Protein AF-A0A1J7C1A3-F1 (afdb_monomer_lite)

InterPro domains:
  IPR036271 Tetracyclin repressor-like, C-terminal domain superfamily [SSF48498] (44-127)

Sequence (148 aa):
MEPQSLYTYFHSKNALYDALFAEAYAELLSRQRAAAHPDPQVAFTRIAHAFVHYCTEDPVRYLLLFQRTVPGFTPGPDGMRSAVEVLDLVRDILARLGIGDPEALDVLTAVLGGIAAQQTANEPGGRRWTGLTDRAVTMFLREFAPDR

Secondary structure (DSSP, 8-state):
-PPPPGGGT-SSHHHHHHHHHHHHHHHHHHHHHHT--SSHHHHHHHHHHHHHHHHHH-HHHHHHHHS--STT----HHHHHHHHHHHHHHHHHHHHTT---HHHHHHHHHHHHHHHHHHHHH-TT--TTGGGHHHHHHHHHHHH-TT-

Foldseek 3Di:
DPPDDPCVVAVDPLSVLQVLLLVLLVVLLVQLVVLDDPDLLSSLLSNLLSLLCSLQVDVVSVCSHPVPPDPPHDHDPNSVVSVVSSLVSNQVSCVVLVQNDPVLSVVSCCQSNVLSVCCNPPPRPDCPSSVCSVVSSVVSCCVRPVVD

Radius of gyration: 17.05 Å; chains: 1; bounding box: 49×32×44 Å

Organism: NCBI:txid1428644

Structure (mmCIF, N/CA/C/O backbone):
data_AF-A0A1J7C1A3-F1
#
_entry.id   AF-A0A1J7C1A3-F1
#
loop_
_atom_site.group_PDB
_atom_site.id
_atom_site.type_symbol
_atom_site.label_atom_id
_atom_site.label_alt_id
_atom_site.label_comp_id
_atom_site.label_asym_id
_atom_site.label_entity_id
_atom_site.label_seq_id
_atom_site.pdbx_PDB_ins_code
_atom_site.Cartn_x
_atom_site.Cartn_y
_atom_site.Cartn_z
_atom_site.occupancy
_atom_site.B_iso_or_equiv
_atom_site.auth_seq_id
_atom_site.auth_comp_id
_atom_site.auth_asym_id
_atom_site.auth_atom_id
_atom_site.pdbx_PDB_model_num
ATOM 1 N N . MET A 1 1 ? 33.000 9.210 -22.522 1.00 54.84 1 MET A N 1
ATOM 2 C CA . MET A 1 1 ? 32.444 8.001 -21.887 1.00 54.84 1 MET A CA 1
ATOM 3 C C . MET A 1 1 ? 31.193 7.659 -22.667 1.00 54.84 1 MET A C 1
ATOM 5 O O . MET A 1 1 ? 30.232 8.411 -22.571 1.00 54.84 1 MET A O 1
ATOM 9 N N . GLU A 1 2 ? 31.244 6.655 -23.543 1.00 55.72 2 GLU A N 1
ATOM 10 C CA . GLU A 1 2 ? 30.018 6.193 -24.202 1.00 55.72 2 GLU A CA 1
ATOM 11 C C . GLU A 1 2 ? 29.112 5.544 -23.149 1.00 55.72 2 GLU A C 1
ATOM 13 O O . GLU A 1 2 ? 29.621 4.793 -22.309 1.00 55.72 2 GLU A O 1
ATOM 18 N N . PRO A 1 3 ? 27.802 5.839 -23.135 1.00 54.22 3 PRO A N 1
ATOM 19 C CA . PRO A 1 3 ? 26.887 5.143 -22.247 1.00 54.22 3 PRO A CA 1
ATOM 20 C C . PRO A 1 3 ? 26.875 3.663 -22.638 1.00 54.22 3 PRO A C 1
ATOM 22 O O . PRO A 1 3 ? 26.563 3.316 -23.777 1.00 54.22 3 PRO A O 1
ATOM 25 N N . GLN A 1 4 ? 27.236 2.781 -21.702 1.00 69.06 4 GLN A N 1
ATOM 26 C CA . GLN A 1 4 ? 27.058 1.348 -21.908 1.00 69.06 4 GLN A CA 1
ATOM 27 C C . GLN A 1 4 ? 25.575 1.074 -22.175 1.00 69.06 4 GLN A C 1
ATOM 29 O O . GLN A 1 4 ? 24.701 1.600 -21.484 1.00 69.06 4 GLN A O 1
ATOM 34 N N . SER A 1 5 ? 25.296 0.263 -23.196 1.00 81.12 5 SER A N 1
ATOM 35 C CA . SER A 1 5 ? 23.930 -0.146 -23.518 1.00 81.12 5 SER A CA 1
ATOM 36 C C . SER A 1 5 ? 23.271 -0.788 -22.297 1.00 81.12 5 SER A C 1
ATOM 38 O O . SER A 1 5 ? 23.881 -1.605 -21.610 1.00 81.12 5 SER A O 1
ATOM 40 N N . LEU A 1 6 ? 22.001 -0.463 -22.056 1.00 76.25 6 LEU A N 1
ATOM 41 C CA . LEU A 1 6 ? 21.212 -1.012 -20.950 1.00 76.25 6 LEU A CA 1
ATOM 42 C C . LEU A 1 6 ? 21.129 -2.553 -20.996 1.00 76.25 6 LEU A C 1
ATOM 44 O O . LEU A 1 6 ? 21.003 -3.212 -19.965 1.00 76.25 6 LEU A O 1
ATOM 48 N N . TYR A 1 7 ? 21.281 -3.129 -22.194 1.00 80.69 7 TYR A N 1
ATOM 49 C CA . TYR A 1 7 ? 21.313 -4.575 -22.421 1.00 80.69 7 TYR A CA 1
ATOM 50 C C . TYR A 1 7 ? 22.577 -5.275 -21.905 1.00 80.69 7 TYR A C 1
ATOM 52 O O . TYR A 1 7 ? 22.599 -6.499 -21.813 1.00 80.69 7 TYR A O 1
ATOM 60 N N . THR A 1 8 ? 23.614 -4.520 -21.531 1.00 80.69 8 THR A N 1
ATOM 61 C CA . THR A 1 8 ? 24.777 -5.060 -20.813 1.00 80.69 8 THR A CA 1
ATOM 62 C C . THR A 1 8 ? 24.384 -5.552 -19.418 1.00 80.69 8 THR A C 1
ATOM 64 O O . THR A 1 8 ? 24.962 -6.513 -18.921 1.00 80.69 8 THR A O 1
ATOM 67 N N . TYR A 1 9 ? 23.386 -4.912 -18.801 1.00 81.56 9 TYR A N 1
ATOM 68 C CA . TYR A 1 9 ? 22.923 -5.218 -17.446 1.00 81.56 9 TYR A CA 1
ATOM 69 C C . TYR A 1 9 ? 21.638 -6.047 -17.433 1.00 81.56 9 TYR A C 1
ATOM 71 O O . TYR A 1 9 ? 21.445 -6.868 -16.541 1.00 81.56 9 TYR A O 1
ATOM 79 N N . PHE A 1 10 ? 20.767 -5.859 -18.428 1.00 87.56 10 PHE A N 1
ATOM 80 C CA . PHE A 1 10 ? 19.476 -6.536 -18.500 1.00 87.56 10 PHE A CA 1
ATOM 81 C C . PHE A 1 10 ? 19.311 -7.275 -19.821 1.00 87.56 10 PHE A C 1
ATOM 83 O O . PHE A 1 10 ? 19.233 -6.672 -20.887 1.00 87.56 10 PHE A O 1
ATOM 90 N N . HIS A 1 11 ? 19.153 -8.594 -19.751 1.00 86.06 11 HIS A N 1
ATOM 91 C CA . HIS A 1 11 ? 18.992 -9.435 -20.941 1.00 86.06 11 HIS A CA 1
ATOM 92 C C . HIS A 1 11 ? 17.688 -9.176 -21.720 1.00 86.06 11 HIS A C 1
ATOM 94 O O . HIS A 1 11 ? 17.539 -9.645 -22.846 1.00 86.06 11 HIS A O 1
ATOM 100 N N . SER A 1 12 ? 16.727 -8.447 -21.143 1.00 89.75 12 SER A N 1
ATOM 101 C CA . SER A 1 12 ? 15.507 -8.011 -21.825 1.00 89.75 12 SER A CA 1
ATOM 102 C C . SER A 1 12 ? 14.852 -6.824 -21.116 1.00 89.75 12 SER A C 1
ATOM 104 O O . SER A 1 12 ? 15.142 -6.528 -19.957 1.00 89.75 12 SER A O 1
ATOM 106 N N . LYS A 1 13 ? 13.881 -6.194 -21.785 1.00 91.00 13 LYS A N 1
ATOM 107 C CA . LYS A 1 13 ? 13.015 -5.174 -21.176 1.00 91.00 13 LYS A CA 1
ATOM 108 C C . LYS A 1 13 ? 12.231 -5.714 -19.969 1.00 91.00 13 LYS A C 1
ATOM 110 O O . LYS A 1 13 ? 12.057 -5.002 -18.990 1.00 91.00 13 LYS A O 1
ATOM 115 N N . ASN A 1 14 ? 11.802 -6.977 -20.018 1.00 92.88 14 ASN A N 1
ATOM 116 C CA . ASN A 1 14 ? 11.115 -7.615 -18.893 1.00 92.88 14 ASN A CA 1
ATOM 117 C C . ASN A 1 14 ? 12.056 -7.849 -17.708 1.00 92.88 14 ASN A C 1
ATOM 119 O O . ASN A 1 14 ? 11.620 -7.689 -16.578 1.00 92.88 14 ASN A O 1
ATOM 123 N N . ALA A 1 15 ? 13.337 -8.151 -17.954 1.00 92.81 15 ALA A N 1
ATOM 124 C CA . ALA A 1 15 ? 14.331 -8.261 -16.884 1.00 92.81 15 ALA A CA 1
ATOM 125 C C . ALA A 1 15 ? 14.562 -6.911 -16.182 1.00 92.81 15 ALA A C 1
ATOM 127 O O . ALA A 1 15 ? 14.707 -6.870 -14.965 1.00 92.81 15 ALA A O 1
ATOM 128 N N . LEU A 1 16 ? 14.531 -5.804 -16.932 1.00 93.62 16 LEU A N 1
ATOM 129 C CA . LEU A 1 16 ? 14.548 -4.463 -16.343 1.00 93.62 16 LEU A CA 1
ATOM 130 C C . LEU A 1 16 ? 13.294 -4.200 -15.495 1.00 93.62 16 LEU A C 1
ATOM 132 O O . LEU A 1 16 ? 13.411 -3.737 -14.366 1.00 93.62 16 LEU A O 1
ATOM 136 N N . TYR A 1 17 ? 12.097 -4.478 -16.025 1.00 95.00 17 TYR A N 1
ATOM 137 C CA . TYR A 1 17 ? 10.852 -4.268 -15.279 1.00 95.00 17 TYR A CA 1
ATOM 138 C C . TYR A 1 17 ? 10.774 -5.114 -14.012 1.00 95.00 17 TYR A C 1
ATOM 140 O O . TYR A 1 17 ? 10.280 -4.629 -13.000 1.00 95.00 17 TYR A O 1
ATOM 148 N N . ASP A 1 18 ? 11.287 -6.342 -14.056 1.00 95.81 18 ASP A N 1
ATOM 149 C CA . ASP A 1 18 ? 11.357 -7.215 -12.890 1.00 95.81 18 ASP A CA 1
ATOM 150 C C . ASP A 1 18 ? 12.265 -6.639 -11.800 1.00 95.81 18 ASP A C 1
ATOM 152 O O . ASP A 1 18 ? 11.862 -6.538 -10.643 1.00 95.81 18 ASP A O 1
ATOM 156 N N . ALA A 1 19 ? 13.453 -6.160 -12.181 1.00 95.69 19 ALA A N 1
ATOM 157 C CA . ALA A 1 19 ? 14.368 -5.511 -11.248 1.00 95.69 19 ALA A CA 1
ATOM 158 C C . ALA A 1 19 ? 13.753 -4.252 -10.615 1.00 95.69 19 ALA A C 1
ATOM 160 O O . ALA A 1 19 ? 13.805 -4.098 -9.397 1.00 95.69 19 ALA A O 1
ATOM 161 N N . LEU A 1 20 ? 13.103 -3.399 -11.416 1.00 95.88 20 LEU A N 1
ATOM 162 C CA . LEU A 1 20 ? 12.402 -2.208 -10.919 1.00 95.88 20 LEU A CA 1
ATOM 163 C C . LEU A 1 20 ? 11.235 -2.570 -9.991 1.00 95.88 20 LEU A C 1
ATOM 165 O O . LEU A 1 20 ? 11.011 -1.903 -8.985 1.00 95.88 20 LEU A O 1
ATOM 169 N N . PHE A 1 21 ? 10.488 -3.628 -10.313 1.00 96.94 21 PHE A N 1
ATOM 170 C CA . PHE A 1 21 ? 9.393 -4.115 -9.477 1.00 96.94 21 PHE A CA 1
ATOM 171 C C . PHE A 1 21 ? 9.916 -4.621 -8.126 1.00 96.94 21 PHE A C 1
ATOM 173 O O . PHE A 1 21 ? 9.365 -4.273 -7.081 1.00 96.94 21 PHE A O 1
ATOM 180 N N . ALA A 1 22 ? 10.993 -5.410 -8.136 1.00 97.06 22 ALA A N 1
ATOM 181 C CA . ALA A 1 22 ? 11.617 -5.935 -6.927 1.00 97.06 22 ALA A CA 1
ATOM 182 C C . ALA A 1 22 ? 12.197 -4.821 -6.043 1.00 97.06 22 ALA A C 1
ATOM 184 O O . ALA A 1 22 ? 11.932 -4.797 -4.840 1.00 97.06 22 ALA A O 1
ATOM 185 N N . GLU A 1 23 ? 12.922 -3.869 -6.635 1.00 97.44 23 GLU A N 1
ATOM 186 C CA . GLU A 1 23 ? 13.455 -2.697 -5.934 1.00 97.44 23 GLU A CA 1
ATOM 187 C C . GLU A 1 23 ? 12.329 -1.888 -5.279 1.00 97.44 23 GLU A C 1
ATOM 189 O O . GLU A 1 23 ? 12.376 -1.595 -4.083 1.00 97.44 23 GLU A O 1
ATOM 194 N N . ALA A 1 24 ? 11.267 -1.606 -6.033 1.00 97.62 24 ALA A N 1
ATOM 195 C CA . ALA A 1 24 ? 10.149 -0.817 -5.548 1.00 97.62 24 ALA A CA 1
ATOM 196 C C . ALA A 1 24 ? 9.367 -1.516 -4.418 1.00 97.62 24 ALA A C 1
ATOM 198 O O . ALA A 1 24 ? 8.930 -0.856 -3.473 1.00 97.62 24 ALA A O 1
ATOM 199 N N . TYR A 1 25 ? 9.190 -2.837 -4.448 1.00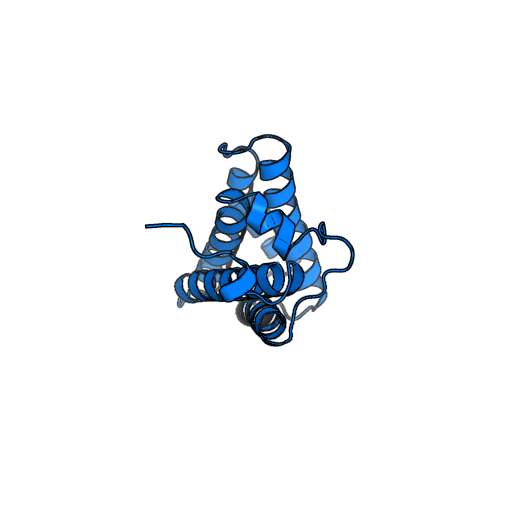 98.00 25 TYR A N 1
ATOM 200 C CA . TYR A 1 25 ? 8.560 -3.532 -3.321 1.00 98.00 25 TYR A CA 1
ATOM 201 C C . TYR A 1 25 ? 9.469 -3.625 -2.093 1.00 98.00 25 TYR A C 1
ATOM 203 O O . TYR A 1 25 ? 8.978 -3.483 -0.972 1.00 98.00 25 TYR A O 1
ATOM 211 N N . ALA A 1 26 ? 10.780 -3.802 -2.277 1.00 97.62 26 ALA A N 1
ATOM 212 C CA . ALA A 1 26 ? 11.739 -3.772 -1.175 1.00 97.62 26 ALA A CA 1
ATOM 213 C C . ALA A 1 26 ? 11.761 -2.397 -0.482 1.00 97.62 26 ALA A C 1
ATOM 215 O O . ALA A 1 26 ? 11.784 -2.313 0.750 1.00 97.62 26 ALA A O 1
ATOM 216 N N . GLU A 1 27 ? 11.689 -1.315 -1.258 1.00 97.88 27 GLU A N 1
ATOM 217 C CA . GLU A 1 27 ? 11.602 0.043 -0.730 1.00 97.88 27 GLU A CA 1
ATOM 218 C C . GLU A 1 27 ? 10.284 0.281 0.028 1.00 97.88 27 GLU A C 1
ATOM 220 O O . GLU A 1 27 ? 10.306 0.769 1.162 1.00 97.88 27 GLU A O 1
ATOM 225 N N . LEU A 1 28 ? 9.139 -0.111 -0.546 1.00 97.88 28 LEU A N 1
ATOM 226 C CA . LEU A 1 28 ? 7.835 0.006 0.117 1.00 97.88 28 LEU A CA 1
ATOM 227 C C . LEU A 1 28 ? 7.813 -0.752 1.452 1.00 97.88 28 LEU A C 1
ATOM 229 O O . LEU A 1 28 ? 7.385 -0.207 2.472 1.00 97.88 28 LEU A O 1
ATOM 233 N N . LEU A 1 29 ? 8.326 -1.983 1.459 1.00 97.50 29 LEU A N 1
ATOM 234 C CA . LEU A 1 29 ? 8.449 -2.805 2.658 1.00 97.50 29 LEU A CA 1
ATOM 235 C C . LEU A 1 29 ? 9.310 -2.125 3.730 1.00 97.50 29 LEU A C 1
ATOM 237 O O . LEU A 1 29 ? 8.937 -2.095 4.903 1.00 97.50 29 LEU A O 1
ATOM 241 N N . SER A 1 30 ? 10.441 -1.534 3.336 1.00 97.69 30 SER A N 1
ATOM 242 C CA . SER A 1 30 ? 11.303 -0.761 4.238 1.00 97.69 30 SER A CA 1
ATOM 243 C C . SER A 1 30 ? 10.559 0.427 4.862 1.00 97.69 30 SER A C 1
ATOM 245 O O . SER A 1 30 ? 10.587 0.612 6.082 1.00 97.69 30 SER A O 1
ATOM 247 N N . ARG A 1 31 ? 9.808 1.191 4.057 1.00 97.19 31 ARG A N 1
ATOM 248 C CA . ARG A 1 31 ? 9.023 2.339 4.541 1.00 97.19 31 ARG A CA 1
ATOM 249 C C . ARG A 1 31 ? 7.902 1.922 5.495 1.00 97.19 31 ARG A C 1
ATOM 251 O O . ARG A 1 31 ? 7.687 2.590 6.505 1.00 97.19 31 ARG A O 1
ATOM 258 N N . GLN A 1 32 ? 7.223 0.808 5.228 1.00 96.06 32 GLN A N 1
ATOM 259 C CA . GLN A 1 32 ? 6.212 0.273 6.144 1.00 96.06 32 GLN A CA 1
ATOM 260 C C . GLN A 1 32 ? 6.825 -0.230 7.456 1.00 96.06 32 GLN A C 1
ATOM 262 O O . GLN A 1 32 ? 6.290 0.052 8.526 1.00 96.06 32 GLN A O 1
ATOM 267 N N . ARG A 1 33 ? 7.988 -0.891 7.411 1.00 96.31 33 ARG A N 1
ATOM 268 C CA . ARG A 1 33 ? 8.731 -1.274 8.625 1.00 96.31 33 ARG A CA 1
ATOM 269 C C . ARG A 1 33 ? 9.138 -0.048 9.449 1.00 96.31 33 ARG A C 1
ATOM 271 O O . ARG A 1 33 ? 8.997 -0.058 10.669 1.00 96.31 33 ARG A O 1
ATOM 278 N N . ALA A 1 34 ? 9.560 1.040 8.804 1.00 96.50 34 ALA A N 1
ATOM 279 C CA . ALA A 1 34 ? 9.891 2.300 9.478 1.00 96.50 34 ALA A CA 1
ATOM 280 C C . ALA A 1 34 ? 8.669 3.003 10.115 1.00 96.50 34 ALA A C 1
ATOM 282 O O . ALA A 1 34 ? 8.816 3.823 11.028 1.00 96.50 34 ALA A O 1
ATOM 283 N N . ALA A 1 35 ? 7.452 2.669 9.675 1.00 94.94 35 ALA A N 1
ATOM 284 C CA . ALA A 1 35 ? 6.204 3.156 10.256 1.00 94.94 35 ALA A CA 1
ATOM 285 C C . ALA A 1 35 ? 5.808 2.440 11.566 1.00 94.94 35 ALA A C 1
ATOM 287 O O . ALA A 1 35 ? 4.820 2.830 12.194 1.00 94.94 35 ALA A O 1
ATOM 288 N N . ALA A 1 36 ? 6.586 1.446 12.016 1.00 94.81 36 ALA A N 1
ATOM 289 C CA . ALA A 1 36 ? 6.333 0.703 13.246 1.00 94.81 36 ALA A CA 1
ATOM 290 C C . ALA A 1 36 ? 6.150 1.614 14.470 1.00 94.81 36 ALA A C 1
ATOM 292 O O . ALA A 1 36 ? 6.840 2.623 14.651 1.00 94.81 36 ALA A O 1
ATOM 293 N N . HIS A 1 37 ? 5.203 1.233 15.327 1.00 97.81 37 HIS A N 1
ATOM 294 C CA . HIS A 1 37 ? 4.890 1.930 16.567 1.00 97.81 37 HIS A CA 1
ATOM 295 C C . HIS A 1 37 ? 4.333 0.941 17.619 1.00 97.81 37 HIS A C 1
ATOM 297 O O . HIS A 1 37 ? 3.680 -0.044 17.239 1.00 97.81 37 HIS A O 1
ATOM 303 N N . PRO A 1 38 ? 4.579 1.162 18.930 1.00 96.50 38 PRO A N 1
ATOM 304 C CA . PRO A 1 38 ? 4.022 0.313 19.989 1.00 96.50 38 PRO A CA 1
ATOM 305 C C . PRO A 1 38 ? 2.490 0.304 20.000 1.00 96.50 38 PRO A C 1
ATOM 307 O O . PRO A 1 38 ? 1.878 -0.758 20.104 1.00 96.50 38 PRO A O 1
ATOM 310 N N . ASP A 1 39 ? 1.879 1.475 19.818 1.00 97.38 39 ASP A N 1
ATOM 311 C CA . ASP A 1 39 ? 0.435 1.608 19.612 1.00 97.38 39 ASP A CA 1
ATOM 312 C C . ASP A 1 39 ? 0.052 1.127 18.193 1.00 97.38 39 ASP A C 1
ATOM 314 O O . ASP A 1 39 ? 0.534 1.714 17.212 1.00 97.38 39 ASP A O 1
ATOM 318 N N . PRO A 1 40 ? -0.786 0.077 18.062 1.00 96.31 40 PRO A N 1
ATOM 319 C CA . PRO A 1 40 ? -1.184 -0.472 16.770 1.00 96.31 40 PRO A CA 1
ATOM 320 C C . PRO A 1 40 ? -2.038 0.489 15.934 1.00 96.31 40 PRO A C 1
ATOM 322 O O . PRO A 1 40 ? -1.941 0.450 14.710 1.00 96.31 40 PRO A O 1
ATOM 325 N N . GLN A 1 41 ? -2.818 1.381 16.548 1.00 96.31 41 GLN A N 1
ATOM 326 C CA . GLN A 1 41 ? -3.632 2.355 15.818 1.00 96.31 41 GLN A CA 1
ATOM 327 C C . GLN A 1 41 ? -2.748 3.437 15.197 1.00 96.31 41 GLN A C 1
ATOM 329 O O . GLN A 1 41 ? -2.910 3.784 14.028 1.00 96.31 41 GLN A O 1
ATOM 334 N N . VAL A 1 42 ? -1.742 3.908 15.938 1.00 97.81 42 VAL A N 1
ATOM 335 C CA . VAL A 1 42 ? -0.728 4.825 15.394 1.00 97.81 42 VAL A CA 1
ATOM 336 C C . VAL A 1 42 ? 0.076 4.148 14.280 1.00 97.81 42 VAL A C 1
ATOM 338 O O . VAL A 1 42 ? 0.307 4.764 13.240 1.00 97.81 42 VAL A O 1
ATOM 341 N N . ALA A 1 43 ? 0.483 2.885 14.460 1.00 97.88 43 ALA A N 1
ATOM 342 C CA . ALA A 1 43 ? 1.195 2.129 13.425 1.00 97.88 43 ALA A CA 1
ATOM 343 C C . ALA A 1 43 ? 0.354 1.988 12.144 1.00 97.88 43 ALA A C 1
ATOM 345 O O . ALA A 1 43 ? 0.853 2.239 11.048 1.00 97.88 43 ALA A O 1
ATOM 346 N N . PHE A 1 44 ? -0.930 1.653 12.288 1.00 98.06 44 PHE A N 1
ATOM 347 C CA . PHE A 1 44 ? -1.872 1.519 11.181 1.00 98.06 44 PHE A CA 1
ATOM 348 C C . PHE A 1 44 ? -2.032 2.819 10.390 1.00 98.06 44 PHE A C 1
ATOM 350 O O . PHE A 1 44 ? -1.837 2.830 9.174 1.00 98.06 44 PHE A O 1
ATOM 357 N N . THR A 1 45 ? -2.286 3.935 11.079 1.00 98.25 45 THR A N 1
ATOM 358 C CA . THR A 1 45 ? -2.381 5.256 10.444 1.00 98.25 45 THR A CA 1
ATOM 359 C C . THR A 1 45 ? -1.089 5.613 9.709 1.00 98.25 45 THR A C 1
ATOM 361 O O . THR A 1 45 ? -1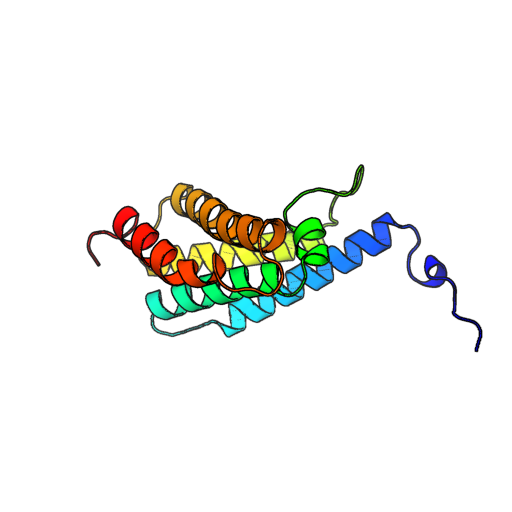.129 6.029 8.551 1.00 98.25 45 THR A O 1
ATOM 364 N N . ARG A 1 46 ? 0.082 5.401 10.330 1.00 98.25 46 ARG A N 1
ATOM 365 C CA . ARG A 1 46 ? 1.378 5.691 9.692 1.00 98.25 46 ARG A CA 1
ATOM 366 C C . ARG A 1 46 ? 1.609 4.847 8.440 1.00 98.25 46 ARG A C 1
ATOM 368 O O . ARG A 1 46 ? 2.141 5.372 7.467 1.00 98.25 46 ARG A O 1
ATOM 375 N N . ILE A 1 47 ? 1.194 3.582 8.434 1.00 98.00 47 ILE A N 1
ATOM 376 C CA . ILE A 1 47 ? 1.305 2.709 7.257 1.00 98.00 47 ILE A CA 1
ATOM 377 C C . ILE A 1 47 ? 0.363 3.133 6.143 1.00 98.00 47 ILE A C 1
ATOM 379 O O . ILE A 1 47 ? 0.790 3.165 4.990 1.00 98.00 47 ILE A O 1
ATOM 383 N N . ALA A 1 48 ? -0.878 3.497 6.468 1.00 98.38 48 ALA A N 1
ATOM 384 C CA . ALA A 1 48 ? -1.821 4.004 5.479 1.00 98.38 48 ALA A CA 1
ATOM 385 C C . ALA A 1 48 ? -1.256 5.248 4.774 1.00 98.38 48 ALA A C 1
ATOM 387 O O . ALA A 1 48 ? -1.219 5.302 3.544 1.00 98.38 48 ALA A O 1
ATOM 388 N N . HIS A 1 49 ? -0.717 6.200 5.543 1.00 98.06 49 HIS A N 1
ATOM 389 C CA . HIS A 1 49 ? -0.038 7.378 4.992 1.00 98.06 49 HIS A CA 1
ATOM 390 C C . HIS A 1 49 ? 1.216 7.022 4.200 1.00 98.06 49 HIS A C 1
ATOM 392 O O . HIS A 1 49 ? 1.396 7.537 3.101 1.00 98.06 49 HIS A O 1
ATOM 398 N N . ALA A 1 50 ? 2.067 6.132 4.718 1.00 97.56 50 ALA A N 1
ATOM 399 C CA . ALA A 1 50 ? 3.281 5.711 4.025 1.00 97.56 50 ALA A CA 1
ATOM 400 C C . ALA A 1 50 ? 2.957 5.088 2.660 1.00 97.56 50 ALA A C 1
ATOM 402 O O . ALA A 1 50 ? 3.595 5.436 1.671 1.00 97.56 50 ALA A O 1
ATOM 403 N N . PHE A 1 51 ? 1.937 4.230 2.589 1.00 98.00 51 PHE A N 1
ATOM 404 C CA . PHE A 1 51 ? 1.482 3.613 1.346 1.00 98.00 51 PHE A CA 1
ATOM 405 C C . PHE A 1 51 ? 0.917 4.642 0.357 1.00 98.00 51 PHE A C 1
ATOM 407 O O . PHE A 1 51 ? 1.347 4.684 -0.797 1.00 98.00 51 PHE A O 1
ATOM 414 N N . VAL A 1 52 ? -0.013 5.497 0.795 1.00 97.94 52 VAL A N 1
ATOM 415 C CA . VAL A 1 52 ? -0.623 6.520 -0.072 1.00 97.94 52 VAL A CA 1
ATOM 416 C C . VAL A 1 52 ? 0.434 7.503 -0.583 1.00 97.94 52 VAL A C 1
ATOM 418 O O . VAL A 1 52 ? 0.454 7.833 -1.769 1.00 97.94 52 VAL A O 1
ATOM 421 N N . HIS A 1 53 ? 1.346 7.946 0.282 1.00 96.62 53 HIS A N 1
ATOM 422 C CA . HIS A 1 53 ? 2.444 8.825 -0.107 1.00 96.62 53 HIS A CA 1
ATOM 423 C C . HIS A 1 53 ? 3.371 8.153 -1.127 1.00 96.62 53 HIS A C 1
ATOM 425 O O . HIS A 1 53 ? 3.634 8.718 -2.184 1.00 96.62 53 HIS A O 1
ATOM 431 N N . TYR A 1 54 ? 3.774 6.907 -0.868 1.00 97.19 54 TYR A N 1
ATOM 432 C CA . TYR A 1 54 ? 4.612 6.121 -1.771 1.00 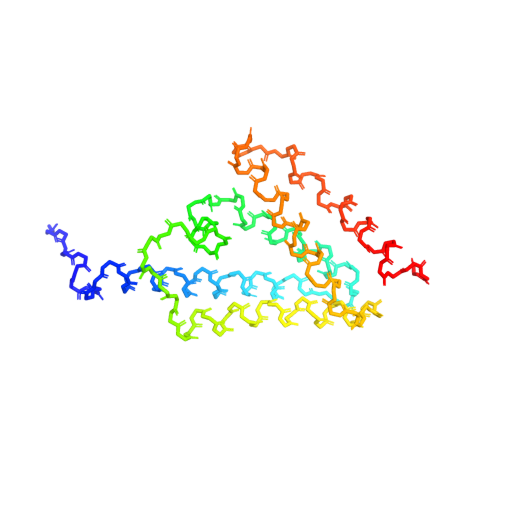97.19 54 TYR A CA 1
ATOM 433 C C . TYR A 1 54 ? 4.002 5.948 -3.168 1.00 97.19 54 TYR A C 1
ATOM 435 O O . TYR A 1 54 ? 4.698 6.023 -4.181 1.00 97.19 54 TYR A O 1
ATOM 443 N N . CYS A 1 55 ? 2.688 5.740 -3.242 1.00 96.56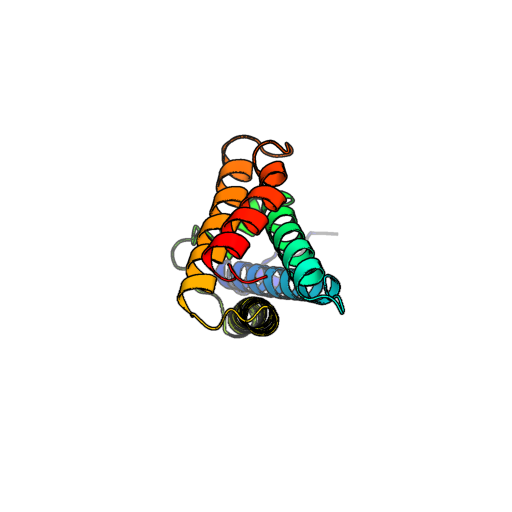 55 CYS A N 1
ATOM 444 C CA . CYS A 1 55 ? 1.990 5.597 -4.516 1.00 96.56 55 CYS 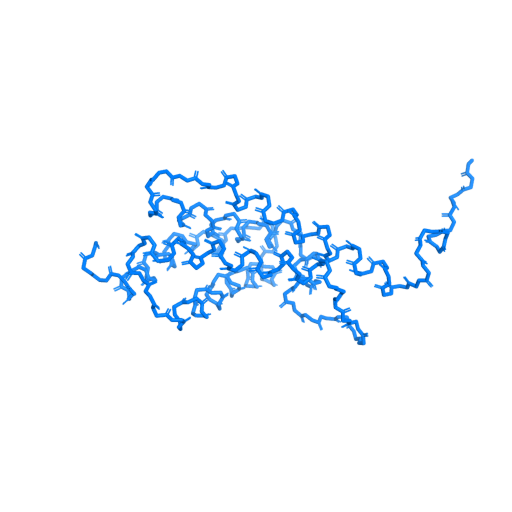A CA 1
ATOM 445 C C . CYS A 1 55 ? 1.854 6.916 -5.291 1.00 96.56 55 CYS A C 1
ATOM 447 O O . CYS A 1 55 ? 1.643 6.892 -6.500 1.00 96.56 55 CYS A O 1
ATOM 449 N N . THR A 1 56 ? 1.925 8.062 -4.612 1.00 96.56 56 THR A N 1
ATOM 450 C CA . THR A 1 56 ? 1.645 9.375 -5.215 1.00 96.56 56 THR A CA 1
ATOM 451 C C . THR A 1 56 ? 2.898 10.202 -5.490 1.00 96.56 56 THR A C 1
ATOM 453 O O . THR A 1 56 ? 2.845 11.102 -6.325 1.00 96.56 56 THR A O 1
ATOM 456 N N . GLU A 1 57 ? 4.030 9.890 -4.850 1.00 95.25 57 GLU A N 1
ATOM 457 C CA . GLU A 1 57 ? 5.320 10.540 -5.130 1.00 95.25 57 GLU A CA 1
ATOM 458 C C . GLU A 1 57 ? 5.907 10.148 -6.497 1.00 95.25 57 GLU A C 1
ATOM 460 O O . GLU A 1 57 ? 6.588 10.959 -7.119 1.00 95.25 57 GLU A O 1
ATOM 465 N N . ASP A 1 58 ? 5.609 8.937 -6.983 1.00 94.69 58 ASP A N 1
ATOM 466 C CA . ASP A 1 58 ? 6.025 8.444 -8.299 1.00 94.69 58 ASP A CA 1
ATOM 467 C C . ASP A 1 58 ? 4.878 7.665 -8.981 1.00 94.69 58 ASP A C 1
ATOM 469 O O . ASP A 1 58 ? 4.690 6.463 -8.738 1.00 94.69 58 ASP A O 1
ATOM 473 N N . PRO A 1 59 ? 4.114 8.333 -9.869 1.00 90.94 59 PRO A N 1
ATOM 474 C CA . PRO A 1 59 ? 3.059 7.707 -10.659 1.00 90.94 59 PRO A CA 1
ATOM 475 C C . PRO A 1 59 ? 3.519 6.535 -11.531 1.00 90.94 59 PRO A C 1
ATOM 477 O O . PRO A 1 59 ? 2.759 5.590 -11.730 1.00 90.94 59 PRO A O 1
ATOM 480 N N . VAL A 1 60 ? 4.740 6.571 -12.072 1.00 93.19 60 VAL A N 1
ATOM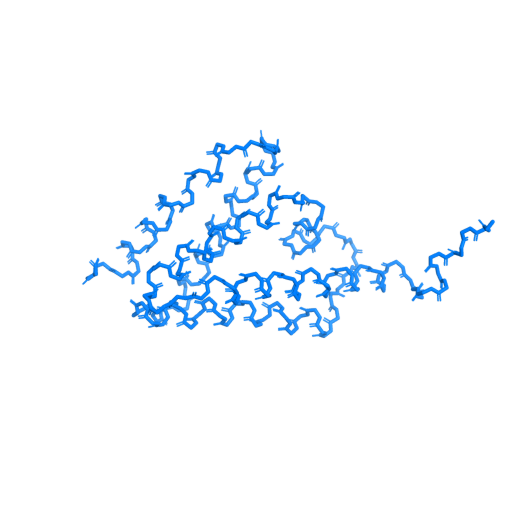 481 C CA . VAL A 1 60 ? 5.235 5.523 -12.979 1.00 93.19 60 VAL A CA 1
ATOM 482 C C . VAL A 1 60 ? 5.487 4.243 -12.194 1.00 93.19 60 VAL A C 1
ATOM 484 O O . VAL A 1 60 ? 5.056 3.165 -12.614 1.00 93.19 60 VAL A O 1
ATOM 487 N N . ARG A 1 61 ? 6.105 4.363 -11.017 1.00 95.06 61 ARG A N 1
ATOM 488 C CA . ARG A 1 61 ? 6.275 3.238 -10.096 1.00 95.06 61 ARG A CA 1
ATOM 489 C C . ARG A 1 61 ? 4.929 2.691 -9.623 1.00 95.06 61 ARG A C 1
ATOM 491 O O . ARG A 1 61 ? 4.740 1.478 -9.622 1.00 95.06 61 ARG A O 1
ATOM 498 N N . TYR A 1 62 ? 3.965 3.556 -9.300 1.00 94.69 62 TYR A N 1
ATOM 499 C CA . TYR A 1 62 ? 2.605 3.127 -8.954 1.00 94.69 62 TYR A CA 1
ATOM 500 C C . TYR A 1 62 ? 1.956 2.276 -10.058 1.00 94.69 62 TYR A C 1
ATOM 502 O O . TYR A 1 62 ? 1.404 1.211 -9.772 1.00 94.69 62 TYR A O 1
ATOM 510 N N . LEU A 1 63 ? 2.061 2.698 -11.323 1.00 94.06 63 LEU A N 1
ATOM 511 C CA . LEU A 1 63 ? 1.512 1.942 -12.451 1.00 94.06 63 LEU A CA 1
ATOM 512 C C . LEU A 1 63 ? 2.175 0.565 -12.605 1.00 94.06 63 LEU A C 1
ATOM 514 O O . LEU A 1 63 ? 1.476 -0.416 -12.878 1.00 94.06 63 LEU A O 1
ATOM 518 N N . LEU A 1 64 ? 3.498 0.491 -12.412 1.00 95.62 64 LEU A N 1
ATOM 519 C CA . LEU A 1 64 ? 4.259 -0.758 -12.478 1.00 95.62 64 LEU A CA 1
ATOM 520 C C . LEU A 1 64 ? 3.825 -1.746 -11.387 1.00 95.62 64 LEU A C 1
ATOM 522 O O . LEU A 1 64 ? 3.614 -2.921 -11.687 1.00 95.62 64 LEU A O 1
ATOM 526 N N . LEU A 1 65 ? 3.681 -1.281 -10.142 1.00 95.81 65 LEU A N 1
ATOM 527 C CA . LEU A 1 65 ? 3.361 -2.157 -9.014 1.00 95.81 65 LEU A CA 1
ATOM 528 C C . LEU A 1 65 ? 1.882 -2.563 -8.972 1.00 95.81 65 LEU A C 1
ATOM 530 O O . LEU A 1 65 ? 1.579 -3.724 -8.708 1.00 95.81 65 LEU A O 1
ATOM 534 N N . PHE A 1 66 ? 0.957 -1.631 -9.233 1.00 94.88 66 PHE A N 1
ATOM 535 C CA . PHE A 1 66 ? -0.445 -1.800 -8.827 1.00 94.88 66 PHE A CA 1
ATOM 536 C C . PHE A 1 66 ? -1.468 -1.820 -9.964 1.00 94.88 66 PHE A C 1
ATOM 538 O O . PHE A 1 66 ? -2.638 -2.082 -9.695 1.00 94.88 66 PHE A O 1
ATOM 545 N N . GLN A 1 67 ? -1.093 -1.536 -11.216 1.00 90.81 67 GLN A N 1
ATOM 546 C CA . GLN A 1 67 ? -2.065 -1.386 -12.316 1.00 90.81 67 GLN A CA 1
ATOM 547 C C . GLN A 1 67 ? -1.850 -2.352 -13.495 1.00 90.81 67 GLN A C 1
ATOM 549 O O . GLN A 1 67 ? -2.562 -2.258 -14.491 1.00 90.81 67 GLN A O 1
ATOM 554 N N . ARG A 1 68 ? -0.898 -3.298 -13.395 1.00 86.44 68 ARG A N 1
ATOM 555 C CA . ARG A 1 68 ? -0.589 -4.322 -14.426 1.00 86.44 68 ARG A CA 1
ATOM 556 C C . ARG A 1 68 ? -0.544 -3.757 -15.859 1.00 86.44 68 ARG A C 1
ATOM 558 O O . ARG A 1 68 ? -1.045 -4.371 -16.798 1.00 86.44 68 ARG A O 1
ATOM 565 N N . THR A 1 69 ? 0.052 -2.581 -16.037 1.00 89.81 69 THR A N 1
ATOM 566 C CA . THR A 1 69 ? -0.015 -1.818 -17.297 1.00 89.81 69 THR A CA 1
ATOM 567 C C . THR A 1 69 ? 0.938 -2.301 -18.385 1.00 89.81 69 THR A C 1
ATOM 569 O O . THR A 1 69 ? 0.799 -1.889 -19.535 1.00 89.81 69 THR A O 1
ATOM 572 N N . VAL A 1 70 ? 1.908 -3.158 -18.054 1.00 92.44 70 VAL A N 1
ATOM 573 C CA . VAL A 1 70 ? 2.915 -3.662 -18.996 1.00 92.44 70 VAL A CA 1
ATOM 574 C C . VAL A 1 70 ? 2.447 -4.994 -19.604 1.00 92.44 70 VAL A C 1
ATOM 576 O O . VAL A 1 70 ? 2.416 -6.005 -18.897 1.00 92.44 70 VAL A O 1
ATOM 579 N N . PRO A 1 71 ? 2.111 -5.050 -20.909 1.00 92.31 71 PRO A N 1
ATOM 580 C CA . PRO A 1 71 ? 1.658 -6.286 -21.545 1.00 92.31 71 PRO A CA 1
ATOM 581 C C . PRO A 1 71 ? 2.731 -7.379 -21.512 1.00 92.31 71 PRO A C 1
ATOM 583 O O . PRO A 1 71 ? 3.892 -7.129 -21.833 1.00 92.31 71 PRO A O 1
ATOM 586 N N . GLY A 1 72 ? 2.339 -8.603 -21.150 1.00 90.50 72 GLY A N 1
ATOM 587 C CA . GLY A 1 72 ? 3.230 -9.770 -21.144 1.00 90.50 72 GLY A CA 1
ATOM 588 C C . GLY A 1 72 ? 4.315 -9.765 -20.059 1.00 90.50 72 GLY A C 1
ATOM 589 O O . GLY A 1 72 ? 5.139 -10.677 -20.032 1.00 90.50 72 GLY A O 1
ATOM 590 N N . PHE A 1 73 ? 4.331 -8.776 -19.162 1.00 94.31 73 PHE A N 1
ATOM 591 C CA . PHE A 1 73 ? 5.208 -8.772 -17.996 1.00 94.31 73 PHE A CA 1
ATOM 592 C C . PHE A 1 73 ? 4.572 -9.553 -16.840 1.00 94.31 73 PHE A C 1
ATOM 594 O O . PHE A 1 73 ? 3.386 -9.404 -16.541 1.00 94.31 73 PHE A O 1
ATOM 601 N N . THR A 1 74 ? 5.372 -10.391 -16.187 1.00 93.00 74 THR A N 1
ATOM 602 C CA . THR A 1 74 ? 5.019 -11.075 -14.940 1.00 93.00 74 THR A CA 1
ATOM 603 C C . THR A 1 74 ? 6.177 -10.884 -13.965 1.00 93.00 74 THR A C 1
ATOM 605 O O . THR A 1 74 ? 7.308 -11.171 -14.363 1.00 93.00 74 THR A O 1
ATOM 608 N N . PRO A 1 75 ? 5.924 -10.408 -12.731 1.00 94.38 75 PRO A N 1
ATOM 609 C CA . PRO A 1 75 ? 6.967 -10.281 -11.722 1.00 94.38 75 PRO A CA 1
ATOM 610 C C . PRO A 1 75 ? 7.625 -11.623 -11.406 1.00 94.38 75 PRO A C 1
ATOM 612 O O . PRO A 1 75 ? 6.961 -12.659 -11.327 1.00 94.38 75 PRO A O 1
ATOM 615 N N . GLY A 1 76 ? 8.930 -11.583 -11.199 1.00 94.56 76 GLY A N 1
ATOM 616 C CA . GLY A 1 76 ? 9.739 -12.677 -10.710 1.00 94.56 76 GLY A CA 1
ATOM 617 C C . GLY A 1 76 ? 9.517 -12.954 -9.218 1.00 94.56 76 GLY A C 1
ATOM 618 O O . GLY A 1 76 ? 8.823 -12.212 -8.510 1.00 94.56 76 GLY A O 1
ATOM 619 N N . PRO A 1 77 ? 10.113 -14.044 -8.710 1.00 94.50 77 PRO A N 1
ATOM 620 C CA . PRO A 1 77 ? 9.850 -14.541 -7.362 1.00 94.50 77 PRO A CA 1
ATOM 621 C C . PRO A 1 77 ? 10.301 -13.582 -6.254 1.00 94.50 77 PRO A C 1
ATOM 623 O O . PRO A 1 77 ? 9.653 -13.518 -5.213 1.00 94.50 77 PRO A O 1
ATOM 626 N N . ASP A 1 78 ? 11.384 -12.829 -6.458 1.00 90.75 78 ASP A N 1
ATOM 627 C CA . ASP A 1 78 ? 11.932 -11.945 -5.425 1.00 90.75 78 ASP A CA 1
ATOM 628 C C . ASP A 1 78 ? 11.030 -10.740 -5.161 1.00 90.75 78 ASP A C 1
ATOM 630 O O . ASP A 1 78 ? 10.665 -10.483 -4.013 1.00 90.75 78 ASP A O 1
ATOM 634 N N . GLY A 1 79 ? 10.597 -10.052 -6.221 1.00 92.56 79 GLY A N 1
ATOM 635 C CA . GLY A 1 79 ? 9.642 -8.956 -6.094 1.00 92.56 79 GLY A CA 1
ATOM 636 C C . GLY A 1 79 ? 8.292 -9.426 -5.557 1.00 92.56 79 GLY A C 1
ATOM 637 O O . GLY A 1 79 ? 7.703 -8.765 -4.702 1.00 92.56 79 GLY A O 1
ATOM 638 N N . MET A 1 80 ? 7.826 -10.604 -5.988 1.00 95.81 80 MET A N 1
ATOM 639 C CA . MET A 1 80 ? 6.586 -11.181 -5.467 1.00 95.81 80 MET A CA 1
ATOM 640 C C . MET A 1 80 ? 6.693 -11.523 -3.974 1.00 95.81 80 MET A C 1
ATOM 642 O O . MET A 1 80 ? 5.763 -11.259 -3.217 1.00 95.81 80 MET A O 1
ATOM 646 N N . ARG A 1 81 ? 7.834 -12.042 -3.510 1.00 96.69 81 ARG A N 1
ATOM 647 C CA . ARG A 1 81 ? 8.067 -12.293 -2.081 1.00 96.69 81 ARG A CA 1
ATOM 648 C C . ARG A 1 81 ? 7.952 -11.006 -1.261 1.00 96.69 81 ARG A C 1
ATOM 650 O O . ARG A 1 81 ? 7.217 -10.985 -0.279 1.00 96.69 81 ARG A O 1
ATOM 657 N N . SER A 1 82 ? 8.588 -9.915 -1.694 1.00 95.75 82 SER A N 1
ATOM 658 C CA . SER A 1 82 ? 8.466 -8.620 -1.009 1.00 95.75 82 SER A CA 1
ATOM 659 C C . SER A 1 82 ? 7.042 -8.053 -1.047 1.00 95.75 82 SER A C 1
ATOM 661 O O . SER A 1 82 ? 6.602 -7.453 -0.069 1.00 95.75 82 SER A O 1
ATOM 663 N N . ALA A 1 83 ? 6.296 -8.270 -2.132 1.00 96.19 83 ALA A N 1
ATOM 664 C CA . ALA A 1 83 ? 4.893 -7.873 -2.217 1.00 96.19 83 ALA A CA 1
ATOM 665 C C . ALA A 1 83 ? 3.989 -8.638 -1.235 1.00 96.19 83 ALA A C 1
ATOM 667 O O . ALA A 1 83 ? 3.092 -8.037 -0.645 1.00 96.19 83 ALA A O 1
ATOM 668 N N . VAL A 1 84 ? 4.250 -9.930 -1.013 1.00 97.44 84 VAL A N 1
ATOM 669 C CA . VAL A 1 84 ? 3.571 -10.718 0.028 1.00 97.44 84 VAL A CA 1
ATOM 670 C C . VAL A 1 84 ? 3.945 -10.211 1.424 1.00 97.44 84 VAL A C 1
ATOM 672 O O . VAL A 1 84 ? 3.050 -9.936 2.215 1.00 97.44 84 VAL A O 1
ATOM 675 N N . GLU A 1 85 ? 5.232 -9.969 1.700 1.00 97.94 85 GLU A N 1
ATOM 676 C CA . GLU A 1 85 ? 5.685 -9.447 3.003 1.00 97.94 85 GLU A CA 1
ATOM 677 C C . GLU A 1 85 ? 5.059 -8.085 3.359 1.00 97.94 85 GLU A C 1
ATOM 679 O O . GLU A 1 85 ? 4.771 -7.819 4.526 1.00 97.94 85 GLU A O 1
ATOM 684 N N . VAL A 1 86 ? 4.821 -7.222 2.364 1.00 97.81 86 VAL A N 1
ATOM 685 C CA . VAL A 1 86 ? 4.085 -5.958 2.542 1.00 97.81 86 VAL A CA 1
ATOM 686 C C . VAL A 1 86 ? 2.660 -6.214 3.042 1.00 97.81 86 VAL A C 1
ATOM 688 O O . VAL A 1 86 ? 2.204 -5.551 3.972 1.00 97.81 86 VAL A O 1
ATOM 691 N N . LEU A 1 87 ? 1.949 -7.180 2.456 1.00 97.38 87 LEU A N 1
ATOM 692 C CA . LEU A 1 87 ? 0.587 -7.522 2.877 1.00 97.38 87 LEU A CA 1
ATOM 693 C C . LEU A 1 87 ? 0.561 -8.214 4.243 1.00 97.38 87 LEU A C 1
ATOM 695 O O . LEU A 1 87 ? -0.332 -7.933 5.041 1.00 97.38 87 LEU A O 1
ATOM 699 N N . ASP A 1 88 ? 1.541 -9.067 4.536 1.00 97.50 88 ASP A N 1
ATOM 700 C CA . ASP A 1 88 ? 1.652 -9.746 5.829 1.00 97.50 88 ASP A CA 1
ATOM 701 C C . ASP A 1 88 ? 1.881 -8.749 6.970 1.00 97.50 88 ASP A C 1
ATOM 703 O O . ASP A 1 88 ? 1.218 -8.829 8.001 1.00 97.50 88 ASP A O 1
ATOM 707 N N . LEU A 1 89 ? 2.716 -7.727 6.758 1.00 97.06 89 LEU A N 1
ATOM 708 C CA . LEU A 1 89 ? 2.920 -6.657 7.739 1.00 97.06 89 LEU A CA 1
ATOM 709 C C . LEU A 1 89 ? 1.608 -5.916 8.047 1.00 97.06 89 LEU A C 1
ATOM 711 O O . LEU A 1 89 ? 1.303 -5.625 9.207 1.00 97.06 89 LEU A O 1
ATOM 715 N N . VAL A 1 90 ? 0.808 -5.624 7.018 1.00 97.44 90 VAL A N 1
ATOM 716 C CA . VAL A 1 90 ? -0.509 -4.997 7.196 1.00 97.44 90 VAL A CA 1
ATOM 717 C C . VAL A 1 90 ? -1.454 -5.938 7.946 1.00 97.44 90 VAL A C 1
ATOM 719 O O . VAL A 1 90 ? -2.123 -5.501 8.885 1.00 97.44 90 VAL A O 1
ATOM 722 N N . ARG A 1 91 ? -1.471 -7.229 7.595 1.00 97.69 91 ARG A N 1
ATOM 723 C CA . ARG A 1 91 ? -2.273 -8.261 8.267 1.00 97.69 91 ARG A CA 1
ATOM 724 C C . ARG A 1 91 ? -1.939 -8.371 9.754 1.00 97.69 91 ARG A C 1
ATOM 726 O O . ARG A 1 91 ? -2.855 -8.404 10.572 1.00 97.69 91 ARG A O 1
ATOM 733 N N . ASP A 1 92 ? -0.661 -8.352 10.116 1.00 97.00 92 ASP A N 1
ATOM 734 C CA . ASP A 1 92 ? -0.214 -8.408 11.513 1.00 97.00 92 ASP A CA 1
ATOM 735 C C . ASP A 1 92 ? -0.716 -7.209 12.328 1.00 97.00 92 ASP A C 1
ATOM 737 O O . ASP A 1 92 ? -1.063 -7.325 13.507 1.00 97.00 92 ASP A O 1
ATOM 741 N N . ILE A 1 93 ? -0.783 -6.031 11.708 1.00 97.12 93 ILE A N 1
ATOM 742 C CA . ILE A 1 93 ? -1.268 -4.816 12.370 1.00 97.12 93 ILE A CA 1
ATOM 743 C C . ILE A 1 93 ? -2.781 -4.835 12.527 1.00 97.12 93 ILE A C 1
ATOM 745 O O . ILE A 1 93 ? -3.270 -4.490 13.603 1.00 97.12 93 ILE A O 1
ATOM 749 N N . LEU A 1 94 ? -3.510 -5.294 11.509 1.00 97.38 94 LEU A N 1
ATOM 750 C CA . LEU A 1 94 ? -4.947 -5.547 11.617 1.00 97.38 94 LEU A CA 1
ATOM 751 C C . LEU A 1 94 ? -5.238 -6.547 12.748 1.00 97.38 94 LEU A C 1
ATOM 753 O O . LEU A 1 94 ? -6.057 -6.260 13.622 1.00 97.38 94 LEU A O 1
ATOM 757 N N . ALA A 1 95 ? -4.479 -7.640 12.840 1.00 97.06 95 ALA A N 1
ATOM 758 C CA . ALA A 1 95 ? -4.620 -8.613 13.921 1.00 97.06 95 ALA A CA 1
ATOM 759 C C . ALA A 1 95 ? -4.374 -7.992 15.311 1.00 97.06 95 ALA A C 1
ATOM 761 O O . ALA A 1 95 ? -5.142 -8.228 16.244 1.00 97.06 95 ALA A O 1
ATOM 762 N N . ARG A 1 96 ? -3.360 -7.125 15.462 1.00 96.19 96 ARG A N 1
ATOM 763 C CA . ARG A 1 96 ? -3.112 -6.374 16.714 1.00 96.19 96 ARG A CA 1
ATOM 764 C C . ARG A 1 96 ? -4.242 -5.400 17.068 1.00 96.19 96 ARG A C 1
ATOM 766 O O . ARG A 1 96 ? -4.440 -5.097 18.247 1.00 96.19 96 ARG A O 1
ATOM 773 N N . LEU A 1 97 ? -4.989 -4.928 16.073 1.00 96.44 97 LEU A N 1
ATOM 774 C CA . LEU A 1 97 ? -6.205 -4.130 16.250 1.00 96.44 97 LEU A CA 1
ATOM 775 C C . LEU A 1 97 ? -7.446 -4.979 16.567 1.00 96.44 97 LEU A C 1
ATOM 777 O O . LEU A 1 97 ? -8.491 -4.410 16.872 1.00 96.44 97 LEU A O 1
ATOM 781 N N . GLY A 1 98 ? -7.326 -6.310 16.602 1.00 96.75 98 GLY A N 1
ATOM 782 C CA . GLY A 1 98 ? -8.448 -7.230 16.807 1.00 96.75 98 GLY A CA 1
ATOM 783 C C . GLY A 1 98 ? -9.224 -7.544 15.525 1.00 96.75 98 GLY A C 1
ATOM 784 O O . GLY A 1 98 ? -10.273 -8.174 15.592 1.00 96.75 98 GLY A O 1
ATOM 785 N N . ILE A 1 99 ? -8.709 -7.131 14.366 1.00 97.25 99 ILE A N 1
ATOM 786 C CA . ILE A 1 99 ? -9.333 -7.325 13.058 1.00 97.25 99 ILE A CA 1
ATOM 787 C C . ILE A 1 99 ? -8.778 -8.619 12.457 1.00 97.25 99 ILE A C 1
ATOM 789 O O . ILE A 1 99 ? -7.666 -8.649 11.931 1.00 97.25 99 ILE A O 1
ATOM 793 N N . GLY A 1 100 ? -9.542 -9.704 12.591 1.00 92.75 100 GLY A N 1
ATOM 794 C CA . GLY A 1 100 ? -9.172 -11.033 12.088 1.00 92.75 100 GLY A CA 1
ATOM 795 C C . GLY A 1 100 ? -9.815 -11.421 10.755 1.00 92.75 100 GLY A C 1
ATOM 796 O O . GLY A 1 100 ? -9.438 -12.445 10.190 1.00 92.75 100 GLY A O 1
ATOM 797 N N . ASP A 1 101 ? -10.778 -10.637 10.266 1.00 92.75 101 ASP A N 1
ATOM 798 C CA . ASP A 1 101 ? -11.486 -10.908 9.015 1.00 92.75 101 ASP A CA 1
ATOM 799 C C . ASP A 1 101 ? -10.560 -10.689 7.802 1.00 92.75 101 ASP A C 1
ATOM 801 O O . ASP A 1 101 ? -10.052 -9.577 7.617 1.00 92.75 101 ASP A O 1
ATOM 805 N N . PRO A 1 102 ? -10.315 -11.714 6.962 1.00 92.75 102 PRO A N 1
ATOM 806 C CA . PRO A 1 102 ? -9.539 -11.557 5.738 1.00 92.75 102 PRO A CA 1
ATOM 807 C C . PRO A 1 102 ? -10.093 -10.489 4.786 1.00 92.75 102 PRO A C 1
ATOM 809 O O . PRO A 1 102 ? -9.289 -9.806 4.148 1.00 92.75 102 PRO A O 1
ATOM 812 N N . GLU A 1 103 ? -11.417 -10.291 4.730 1.00 96.81 103 GLU A N 1
ATOM 813 C CA . GLU A 1 103 ? -12.044 -9.288 3.853 1.00 96.81 103 GLU A CA 1
ATOM 814 C C . GLU A 1 103 ? -11.637 -7.857 4.232 1.00 96.81 103 GLU A C 1
ATOM 816 O O . GLU A 1 103 ? -11.571 -6.971 3.376 1.00 96.81 103 GLU A O 1
ATOM 821 N N . ALA A 1 104 ? -11.270 -7.623 5.495 1.00 97.75 104 ALA A N 1
ATOM 822 C CA . ALA A 1 104 ? -10.801 -6.322 5.951 1.00 97.75 104 ALA A CA 1
ATOM 823 C C . ALA A 1 104 ? -9.518 -5.889 5.219 1.00 97.75 104 ALA A C 1
ATOM 825 O O . ALA A 1 104 ? -9.356 -4.714 4.886 1.00 97.75 104 ALA A O 1
ATOM 826 N N . LEU A 1 105 ? -8.608 -6.823 4.917 1.00 97.75 105 LEU A N 1
ATOM 827 C CA . LEU A 1 105 ? -7.406 -6.506 4.141 1.00 97.75 105 LEU A CA 1
ATOM 828 C C . LEU A 1 105 ? -7.762 -6.131 2.695 1.00 97.75 105 LEU A C 1
ATOM 830 O O . LEU A 1 105 ? -7.212 -5.169 2.152 1.00 97.75 105 LEU A O 1
ATOM 834 N N . ASP A 1 106 ? -8.705 -6.846 2.086 1.00 98.00 106 ASP A N 1
ATOM 835 C CA . ASP A 1 106 ? -9.142 -6.584 0.714 1.00 98.00 106 ASP A CA 1
ATOM 836 C C . ASP A 1 106 ? -9.813 -5.207 0.608 1.00 98.00 106 ASP A C 1
ATOM 838 O O . ASP A 1 106 ? -9.450 -4.394 -0.246 1.00 98.00 106 ASP A O 1
ATOM 842 N N . VAL A 1 107 ? -10.713 -4.879 1.540 1.00 98.50 107 VAL A N 1
ATOM 843 C CA . VAL A 1 107 ? -11.345 -3.555 1.615 1.00 98.50 107 VAL A CA 1
ATOM 844 C C . VAL A 1 107 ? -10.306 -2.459 1.849 1.00 98.50 107 VAL A C 1
ATOM 846 O O . VAL A 1 107 ? -10.333 -1.430 1.171 1.00 98.50 107 VAL A O 1
ATOM 849 N N . LEU A 1 108 ? -9.357 -2.666 2.764 1.00 98.38 108 LEU A N 1
ATOM 850 C CA . LEU A 1 108 ? -8.305 -1.690 3.042 1.00 98.38 108 LEU A CA 1
ATOM 851 C C . LEU A 1 108 ? -7.464 -1.386 1.798 1.00 98.38 108 LEU A C 1
ATOM 853 O O . LEU A 1 108 ? -7.236 -0.217 1.475 1.00 98.38 108 LEU A O 1
ATOM 857 N N . THR A 1 109 ? -7.000 -2.426 1.100 1.00 97.44 109 THR A N 1
ATOM 858 C CA . THR A 1 109 ? -6.177 -2.259 -0.105 1.00 97.44 109 THR A CA 1
ATOM 859 C C . THR A 1 109 ? -6.960 -1.590 -1.232 1.00 97.44 109 THR A C 1
ATOM 861 O O . THR A 1 109 ? -6.416 -0.707 -1.899 1.00 97.44 109 THR A O 1
ATOM 864 N N . ALA A 1 110 ? -8.249 -1.908 -1.389 1.00 98.25 110 ALA A N 1
ATOM 865 C CA . ALA A 1 110 ? -9.132 -1.235 -2.337 1.00 98.25 110 ALA A CA 1
ATOM 866 C C . ALA A 1 110 ? -9.308 0.258 -2.008 1.00 98.25 110 ALA A C 1
ATOM 868 O O . ALA A 1 110 ? -9.196 1.108 -2.893 1.00 98.25 110 ALA A O 1
ATOM 869 N N . VAL A 1 111 ? -9.535 0.600 -0.737 1.00 98.44 111 VAL A N 1
ATOM 870 C CA . VAL A 1 111 ? -9.745 1.985 -0.291 1.00 98.44 111 VAL A CA 1
ATOM 871 C C . VAL A 1 111 ? -8.474 2.821 -0.439 1.00 98.44 111 VAL A C 1
ATOM 873 O O . VAL A 1 111 ? -8.505 3.885 -1.062 1.00 98.44 111 VAL A O 1
ATOM 876 N N . LEU A 1 112 ? -7.343 2.355 0.098 1.00 98.31 112 LEU A N 1
ATOM 877 C CA . LEU A 1 112 ? -6.084 3.101 0.030 1.00 98.31 112 LEU A CA 1
ATOM 878 C C . LEU A 1 112 ? -5.543 3.165 -1.403 1.00 98.31 112 LEU A C 1
ATOM 880 O O . LEU A 1 112 ? -5.087 4.222 -1.846 1.00 98.31 112 LEU A O 1
ATOM 884 N N . GLY A 1 113 ? -5.634 2.059 -2.149 1.00 97.56 113 GLY A N 1
ATOM 885 C CA . GLY A 1 113 ? -5.272 2.010 -3.565 1.00 97.56 113 GLY A CA 1
ATOM 886 C C . GLY A 1 113 ? -6.148 2.935 -4.410 1.00 97.56 113 GLY A C 1
ATOM 887 O O . GLY A 1 113 ? -5.638 3.615 -5.299 1.00 97.56 113 GLY A O 1
ATOM 888 N N . GLY A 1 114 ? -7.440 3.034 -4.088 1.00 97.81 114 GLY A N 1
ATOM 889 C CA . GLY A 1 114 ? -8.380 3.965 -4.707 1.00 97.81 114 GLY A CA 1
ATOM 890 C C . GLY A 1 114 ? -8.036 5.430 -4.439 1.00 97.81 114 GLY A C 1
ATOM 891 O O . GLY A 1 114 ? -8.046 6.233 -5.368 1.00 97.81 114 GLY A O 1
ATOM 892 N N . ILE A 1 115 ? -7.663 5.788 -3.206 1.00 98.31 115 ILE A N 1
ATOM 893 C CA . ILE A 1 115 ? -7.186 7.144 -2.877 1.00 98.31 115 ILE A CA 1
ATOM 894 C C . ILE A 1 115 ? -5.954 7.501 -3.714 1.00 98.31 115 ILE A C 1
ATOM 896 O O . ILE A 1 115 ? -5.916 8.569 -4.330 1.00 98.31 115 ILE A O 1
ATOM 900 N N . ALA A 1 116 ? -4.969 6.600 -3.767 1.00 97.44 116 ALA A N 1
ATOM 901 C CA . ALA A 1 116 ? -3.768 6.795 -4.569 1.00 97.44 116 ALA A CA 1
ATOM 902 C C . ALA A 1 116 ? -4.099 6.940 -6.063 1.00 97.44 116 ALA A C 1
ATOM 904 O O . ALA A 1 116 ? -3.634 7.882 -6.702 1.00 97.44 116 ALA A O 1
ATOM 905 N N . ALA A 1 117 ? -4.963 6.073 -6.599 1.00 96.81 117 ALA A N 1
ATOM 906 C CA . ALA A 1 117 ? -5.421 6.136 -7.984 1.00 96.81 117 ALA A CA 1
ATOM 907 C C . ALA A 1 117 ? -6.073 7.488 -8.306 1.00 96.81 117 ALA A C 1
ATOM 909 O O . ALA A 1 117 ? -5.739 8.121 -9.307 1.00 96.81 117 ALA A O 1
ATOM 910 N N . GLN A 1 118 ? -6.979 7.959 -7.442 1.00 97.62 118 GLN A N 1
ATOM 911 C CA . GLN A 1 118 ? -7.683 9.224 -7.636 1.00 97.62 118 GLN A CA 1
ATOM 912 C C . GLN A 1 118 ? -6.736 10.426 -7.571 1.00 97.62 118 GLN A C 1
ATOM 914 O O . GLN A 1 118 ? -6.881 11.339 -8.388 1.00 97.62 118 GLN A O 1
ATOM 919 N N . GLN A 1 119 ? -5.756 10.428 -6.657 1.00 97.38 119 GLN A N 1
ATOM 920 C CA . GLN A 1 119 ? -4.736 11.480 -6.611 1.00 97.38 119 GLN A CA 1
ATOM 921 C C . GLN A 1 119 ? -3.909 11.492 -7.896 1.00 97.38 119 GLN A C 1
ATOM 923 O O . GLN A 1 119 ? -3.798 12.532 -8.541 1.00 97.38 119 GLN A O 1
ATOM 928 N N . THR A 1 120 ? -3.368 10.336 -8.281 1.00 95.00 120 THR A N 1
ATOM 929 C CA . THR A 1 120 ? -2.490 10.199 -9.444 1.00 95.00 120 THR A CA 1
ATOM 930 C C . THR A 1 120 ? -3.204 10.536 -10.751 1.00 95.00 120 THR A C 1
ATOM 932 O O . THR A 1 120 ? -2.599 11.124 -11.640 1.00 95.00 120 THR A O 1
ATOM 935 N N . ALA A 1 121 ? -4.490 10.209 -10.881 1.00 94.81 121 ALA A N 1
ATOM 936 C CA . ALA A 1 121 ? -5.247 10.483 -12.099 1.00 94.81 121 ALA A CA 1
ATOM 937 C C . ALA A 1 121 ? -5.742 11.935 -12.199 1.00 94.81 121 ALA A C 1
ATOM 939 O O . ALA A 1 121 ? -5.758 12.498 -13.290 1.00 94.81 121 ALA A O 1
ATOM 940 N N . ASN A 1 122 ? -6.173 12.539 -11.086 1.00 96.31 122 ASN A N 1
ATOM 941 C CA . ASN A 1 122 ? -6.943 13.788 -11.133 1.00 96.31 122 ASN A CA 1
ATOM 942 C C . ASN A 1 122 ? -6.209 15.009 -10.574 1.00 96.31 122 ASN A C 1
ATOM 944 O O . ASN A 1 122 ? -6.617 16.132 -10.858 1.00 96.31 122 ASN A O 1
ATOM 948 N N . GLU A 1 123 ? -5.179 14.825 -9.746 1.00 95.12 123 GLU A N 1
ATOM 949 C CA . GLU A 1 123 ? -4.425 15.939 -9.165 1.00 95.12 123 GLU A CA 1
ATOM 950 C C . GLU A 1 123 ? -2.965 15.546 -8.831 1.00 95.12 123 GLU A C 1
ATOM 952 O O . GLU A 1 123 ? -2.563 15.569 -7.667 1.00 95.12 123 GLU A O 1
ATOM 957 N N . PRO A 1 124 ? -2.124 15.174 -9.811 1.00 91.88 124 PRO A N 1
ATOM 958 C CA . PRO A 1 124 ? -0.711 14.888 -9.546 1.00 91.88 124 PRO A CA 1
ATOM 959 C C . PRO A 1 124 ? -0.016 16.025 -8.776 1.00 91.88 124 PRO A C 1
ATOM 961 O O . PRO A 1 124 ? -0.149 17.194 -9.132 1.00 91.88 124 PRO A O 1
ATOM 964 N N . GLY A 1 125 ? 0.716 15.692 -7.708 1.00 89.31 125 GLY A N 1
ATOM 965 C CA . GLY A 1 125 ? 1.431 16.662 -6.861 1.00 89.31 125 GLY A CA 1
ATOM 966 C C . GLY A 1 125 ? 0.563 17.455 -5.870 1.00 89.31 125 GLY A C 1
ATOM 967 O O . GLY A 1 125 ? 1.104 18.188 -5.042 1.00 89.31 125 GLY A O 1
ATOM 968 N N . GLY A 1 126 ? -0.764 17.311 -5.924 1.00 94.62 126 GLY A N 1
ATOM 969 C CA . GLY A 1 126 ? -1.691 17.907 -4.964 1.00 94.62 126 GLY A CA 1
ATOM 970 C C . GLY A 1 126 ? -1.939 17.049 -3.719 1.00 94.62 126 GLY A C 1
ATOM 971 O O . GLY A 1 126 ? -1.188 16.123 -3.408 1.00 94.62 126 GLY A O 1
ATOM 972 N N . ARG A 1 127 ? -3.004 17.380 -2.975 1.00 96.81 127 ARG A N 1
ATOM 973 C CA . ARG A 1 127 ? -3.370 16.694 -1.717 1.00 96.81 127 ARG A CA 1
ATOM 974 C C . ARG A 1 127 ? -4.867 16.469 -1.511 1.00 96.81 127 ARG A C 1
ATOM 976 O O . ARG A 1 127 ? -5.273 16.059 -0.424 1.00 96.81 127 ARG A O 1
ATOM 983 N N . ARG A 1 128 ? -5.709 16.752 -2.508 1.00 97.25 128 ARG A N 1
ATOM 984 C CA . ARG A 1 128 ? -7.168 16.642 -2.392 1.00 97.25 128 ARG A CA 1
ATOM 985 C C . ARG A 1 128 ? -7.608 15.246 -1.961 1.00 97.25 128 ARG A C 1
ATOM 987 O O . ARG A 1 128 ? -8.496 15.133 -1.121 1.00 97.25 128 ARG A O 1
ATOM 994 N N . TRP A 1 129 ? -7.008 14.204 -2.532 1.00 97.94 129 TRP A N 1
ATOM 995 C CA . TRP A 1 129 ? -7.354 12.815 -2.242 1.00 97.94 129 TRP A CA 1
ATOM 996 C C . TRP A 1 129 ? -6.478 12.234 -1.136 1.00 97.94 129 TRP A C 1
ATOM 998 O O . TRP A 1 129 ? -7.008 11.606 -0.226 1.00 97.94 129 TRP A O 1
ATOM 1008 N N . THR A 1 130 ? -5.167 12.499 -1.135 1.00 97.81 130 THR A N 1
ATOM 1009 C CA . THR A 1 130 ? -4.272 12.025 -0.059 1.00 97.81 130 THR A CA 1
ATOM 1010 C C . THR A 1 130 ? -4.656 12.591 1.308 1.00 97.81 130 THR A C 1
ATOM 1012 O O . THR A 1 130 ? -4.537 11.894 2.315 1.00 97.81 130 THR A O 1
ATOM 1015 N N . GLY A 1 131 ? -5.221 13.802 1.356 1.00 97.75 131 GLY A N 1
ATOM 1016 C CA . GLY A 1 131 ? -5.788 14.402 2.566 1.00 97.75 131 GLY A CA 1
ATOM 1017 C C . GLY A 1 131 ? -7.005 13.664 3.140 1.00 97.75 131 GLY A C 1
ATOM 1018 O O . GLY A 1 131 ? -7.414 13.960 4.259 1.00 97.75 131 GLY A O 1
ATOM 1019 N N . LEU A 1 132 ? -7.582 12.693 2.420 1.00 98.38 132 LEU A N 1
ATOM 1020 C CA . LEU A 1 132 ? -8.684 11.853 2.905 1.00 98.38 132 LEU A CA 1
ATOM 1021 C C . LEU A 1 132 ? -8.206 10.599 3.651 1.00 98.38 132 LEU A C 1
ATOM 1023 O O . LEU A 1 132 ? -9.044 9.880 4.194 1.00 98.38 132 LEU A O 1
ATOM 1027 N N . THR A 1 133 ? -6.897 10.336 3.706 1.00 98.44 133 THR A N 1
ATOM 1028 C CA . THR A 1 133 ? -6.338 9.104 4.293 1.00 98.44 133 THR A CA 1
ATOM 1029 C C . THR A 1 133 ? -6.777 8.903 5.747 1.00 98.44 133 THR A C 1
ATOM 1031 O O . THR A 1 133 ? -7.280 7.834 6.082 1.00 98.44 133 THR A O 1
ATOM 1034 N N . ASP A 1 134 ? -6.707 9.937 6.594 1.00 98.31 134 ASP A N 1
ATOM 1035 C CA . ASP A 1 134 ? -7.146 9.846 8.000 1.00 98.31 134 ASP A CA 1
ATOM 1036 C C . ASP A 1 134 ? -8.642 9.545 8.131 1.00 98.31 134 ASP A C 1
ATOM 1038 O O . ASP A 1 134 ? -9.076 8.768 8.987 1.00 98.31 134 ASP A O 1
ATOM 1042 N N . ARG A 1 135 ? -9.455 10.140 7.250 1.00 98.31 135 ARG A N 1
ATOM 1043 C CA . ARG A 1 135 ? -10.898 9.896 7.217 1.00 98.31 135 ARG A CA 1
ATOM 1044 C C . ARG A 1 135 ? -11.197 8.460 6.795 1.00 98.31 135 ARG A C 1
ATOM 1046 O O . ARG A 1 135 ? -12.057 7.831 7.404 1.00 98.31 135 ARG A O 1
ATOM 1053 N N . ALA A 1 136 ? -10.493 7.948 5.790 1.00 98.44 136 ALA A N 1
ATOM 1054 C CA . ALA A 1 136 ? -10.635 6.573 5.330 1.00 98.44 136 ALA A CA 1
ATOM 1055 C C . ALA A 1 136 ? -10.224 5.566 6.413 1.00 98.44 136 ALA A C 1
ATOM 1057 O O . ALA A 1 136 ? -10.987 4.648 6.695 1.00 98.44 136 ALA A O 1
ATOM 1058 N N . VAL A 1 137 ? -9.092 5.793 7.088 1.00 98.19 137 VAL A N 1
ATOM 1059 C CA . VAL A 1 137 ? -8.652 5.006 8.253 1.00 98.19 137 VAL A CA 1
ATOM 1060 C C . VAL A 1 137 ? -9.708 5.020 9.359 1.00 98.19 137 VAL A C 1
ATOM 1062 O O . VAL A 1 137 ? -10.066 3.971 9.883 1.00 98.19 137 VAL A O 1
ATOM 1065 N N . THR A 1 138 ? -10.264 6.190 9.677 1.00 97.81 138 THR A N 1
ATOM 1066 C CA . THR A 1 138 ? -11.316 6.317 10.698 1.00 97.81 138 THR A CA 1
ATOM 1067 C C . THR A 1 138 ? -12.577 5.537 10.319 1.00 97.81 138 THR A C 1
ATOM 1069 O O . THR A 1 138 ? -13.159 4.866 11.165 1.00 97.81 138 THR A O 1
ATOM 1072 N N . MET A 1 139 ? -13.019 5.620 9.060 1.00 98.00 139 MET A N 1
ATOM 1073 C CA . MET A 1 139 ? -14.182 4.866 8.574 1.00 98.00 139 MET A CA 1
ATOM 1074 C C . MET A 1 139 ? -13.928 3.359 8.607 1.00 98.00 139 MET A C 1
ATOM 1076 O O . MET A 1 139 ? -14.789 2.612 9.053 1.00 98.00 139 MET A O 1
ATOM 1080 N N . PHE A 1 140 ? -12.736 2.934 8.192 1.00 98.06 140 PHE A N 1
ATOM 1081 C CA . PHE A 1 140 ? -12.325 1.537 8.209 1.00 98.06 140 PHE A CA 1
ATOM 1082 C C . PHE A 1 140 ? -12.319 0.954 9.629 1.00 98.06 140 PHE A C 1
ATOM 1084 O O . PHE A 1 140 ? -12.891 -0.105 9.860 1.00 98.06 140 PHE A O 1
ATOM 1091 N N . LEU A 1 141 ? -11.729 1.662 10.598 1.00 96.69 141 LEU A N 1
ATOM 1092 C CA . LEU A 1 141 ? -11.695 1.207 11.991 1.00 96.69 141 LEU A CA 1
ATOM 1093 C C . LEU A 1 141 ? -13.094 1.130 12.609 1.00 96.69 141 LEU A C 1
ATOM 1095 O O . LEU A 1 141 ? -13.368 0.201 13.353 1.00 96.69 141 LEU A O 1
ATOM 1099 N N . ARG A 1 142 ? -13.998 2.056 12.271 1.00 96.25 142 ARG A N 1
ATOM 1100 C CA . ARG A 1 142 ? -15.392 1.995 12.742 1.00 96.25 142 ARG A CA 1
ATOM 1101 C C . ARG A 1 142 ? -16.148 0.776 12.225 1.00 96.25 142 ARG A C 1
ATOM 1103 O O . ARG A 1 142 ? -17.019 0.287 12.929 1.00 96.25 142 ARG A O 1
ATOM 1110 N N . GLU A 1 143 ? -15.839 0.330 11.013 1.00 96.38 143 GLU A N 1
ATOM 1111 C CA . GLU A 1 143 ? -16.466 -0.847 10.411 1.00 96.38 143 GLU A CA 1
ATOM 1112 C C . GLU A 1 143 ? -15.905 -2.142 11.009 1.00 96.38 143 GLU A C 1
ATOM 1114 O O . GLU A 1 143 ? -16.655 -3.001 11.461 1.00 96.38 143 GLU A O 1
ATOM 1119 N N . PHE A 1 144 ? -14.575 -2.271 11.050 1.00 96.06 144 PHE A N 1
ATOM 1120 C CA . PHE A 1 144 ? -13.911 -3.539 11.370 1.00 96.06 144 PHE A CA 1
ATOM 1121 C C . PHE A 1 144 ? -13.456 -3.676 12.830 1.00 96.06 144 PHE A C 1
ATOM 1123 O O . PHE A 1 144 ? -13.110 -4.773 13.263 1.00 96.06 144 PHE A O 1
ATOM 1130 N N . ALA A 1 145 ? -13.446 -2.587 13.598 1.00 92.88 145 ALA A N 1
ATOM 1131 C CA . ALA A 1 145 ? -13.106 -2.561 15.021 1.00 92.88 145 ALA A CA 1
ATOM 1132 C C . ALA A 1 145 ? -14.046 -1.616 15.812 1.00 92.88 145 ALA A C 1
ATOM 1134 O O . ALA A 1 145 ? -13.566 -0.692 16.469 1.00 92.88 145 ALA A O 1
ATOM 1135 N N . PRO A 1 146 ? -15.379 -1.824 15.765 1.00 83.62 146 PRO A N 1
ATOM 1136 C CA . PRO A 1 146 ? -16.370 -0.896 16.326 1.00 83.62 146 PRO A CA 1
ATOM 1137 C C . PRO A 1 146 ? -16.303 -0.740 17.853 1.00 83.62 146 PRO A C 1
ATOM 1139 O O . PRO A 1 146 ? -16.728 0.286 18.380 1.00 83.62 146 PRO A O 1
ATOM 1142 N N . ASP A 1 147 ? -15.766 -1.738 18.558 1.00 77.94 147 ASP A N 1
ATOM 1143 C CA . ASP A 1 147 ? -15.685 -1.775 20.024 1.00 77.94 147 ASP A CA 1
ATOM 1144 C C . ASP A 1 147 ? -14.411 -1.103 20.587 1.00 77.94 147 ASP A C 1
ATOM 1146 O O . ASP A 1 147 ? -14.062 -1.308 21.755 1.00 77.94 147 ASP A O 1
ATOM 1150 N N . ARG A 1 148 ? -13.690 -0.326 19.764 1.00 62.41 148 ARG A N 1
ATOM 1151 C CA . ARG A 1 148 ? -12.450 0.382 20.120 1.00 62.41 148 ARG A CA 1
ATOM 1152 C C . ARG A 1 148 ? -12.525 1.892 19.916 1.00 62.41 148 ARG A C 1
ATOM 1154 O O . ARG A 1 148 ? -13.124 2.348 18.919 1.00 62.41 148 ARG A O 1
#

pLDDT: mean 93.94, std 7.78, range [54.22, 98.5]